Protein AF-A0A970NQM4-F1 (afdb_monomer_lite)

Structure (mmCIF, N/CA/C/O backbone):
data_AF-A0A970NQM4-F1
#
_entry.id   AF-A0A970NQM4-F1
#
loop_
_atom_site.group_PDB
_atom_site.id
_atom_site.type_symbol
_atom_site.label_atom_id
_atom_site.label_alt_id
_atom_site.label_comp_id
_atom_site.label_asym_id
_atom_site.label_entity_id
_atom_site.label_seq_id
_atom_site.pdbx_PDB_ins_code
_atom_site.Cartn_x
_atom_site.Cartn_y
_atom_site.Cartn_z
_atom_site.occupancy
_atom_site.B_iso_or_equiv
_atom_site.auth_seq_id
_atom_site.auth_comp_id
_atom_site.auth_asym_id
_atom_site.auth_atom_id
_atom_site.pdbx_PDB_model_num
ATOM 1 N N . MET A 1 1 ? -9.303 14.853 -5.091 1.00 63.69 1 MET A N 1
ATOM 2 C CA . MET A 1 1 ? -8.692 13.542 -4.791 1.00 63.69 1 MET A CA 1
ATOM 3 C C . MET A 1 1 ? -7.961 13.100 -6.047 1.00 63.69 1 MET A C 1
ATOM 5 O O . MET A 1 1 ? -8.567 13.156 -7.109 1.00 63.69 1 MET A O 1
ATOM 9 N N . ILE A 1 2 ? -6.668 12.792 -5.958 1.00 78.94 2 ILE A N 1
ATOM 10 C CA . ILE A 1 2 ? -5.880 12.299 -7.096 1.00 78.94 2 ILE A CA 1
ATOM 11 C C . ILE A 1 2 ? -5.756 10.789 -6.901 1.00 78.94 2 ILE A C 1
ATOM 13 O O . ILE A 1 2 ? -5.266 10.353 -5.863 1.00 78.94 2 ILE A O 1
ATOM 17 N N . PHE A 1 3 ? -6.272 10.009 -7.849 1.00 90.31 3 PHE A N 1
ATOM 18 C CA . PHE A 1 3 ? -6.150 8.551 -7.832 1.00 90.31 3 PHE A CA 1
ATOM 19 C C . PHE A 1 3 ? -4.803 8.104 -8.406 1.00 90.31 3 PHE A C 1
ATOM 21 O O . PHE A 1 3 ? -4.050 8.918 -8.943 1.00 90.31 3 PHE A O 1
ATOM 28 N N . TRP A 1 4 ? -4.515 6.807 -8.293 1.00 91.81 4 TRP A N 1
ATOM 29 C CA . TRP A 1 4 ? -3.292 6.208 -8.816 1.00 91.81 4 TRP A CA 1
ATOM 30 C C . TRP A 1 4 ? -3.075 6.566 -10.289 1.00 91.81 4 TRP A C 1
ATOM 32 O O . TRP A 1 4 ? -3.960 6.380 -11.125 1.00 91.81 4 TRP A O 1
ATOM 42 N N . ASN A 1 5 ? -1.896 7.096 -10.597 1.00 93.19 5 ASN A N 1
ATOM 43 C CA . ASN A 1 5 ? -1.525 7.558 -11.927 1.00 93.19 5 ASN A CA 1
ATOM 44 C C . ASN A 1 5 ? -0.006 7.453 -12.138 1.00 93.19 5 ASN A C 1
ATOM 46 O O . ASN A 1 5 ? 0.746 7.096 -11.229 1.00 93.19 5 ASN A O 1
ATOM 50 N N . ASN A 1 6 ? 0.451 7.812 -13.338 1.00 94.75 6 ASN A N 1
ATOM 51 C CA . ASN A 1 6 ? 1.865 7.737 -13.699 1.00 94.75 6 ASN A CA 1
ATOM 52 C C . ASN A 1 6 ? 2.757 8.606 -12.803 1.00 94.75 6 ASN A C 1
ATOM 54 O O . ASN A 1 6 ? 3.883 8.205 -12.526 1.00 94.75 6 ASN A O 1
ATOM 58 N N . ASP A 1 7 ? 2.269 9.757 -12.336 1.00 94.88 7 ASP A N 1
ATOM 59 C CA . ASP A 1 7 ? 3.025 10.629 -11.430 1.00 94.88 7 ASP A CA 1
ATOM 60 C C . ASP A 1 7 ? 3.254 9.949 -10.074 1.00 94.88 7 ASP A C 1
ATOM 62 O O . ASP A 1 7 ? 4.343 10.032 -9.510 1.00 94.88 7 ASP A O 1
ATOM 66 N N . THR A 1 8 ? 2.257 9.203 -9.589 1.00 94.88 8 THR A N 1
ATOM 67 C CA . THR A 1 8 ? 2.343 8.405 -8.358 1.00 94.88 8 THR A CA 1
ATOM 68 C C . THR A 1 8 ? 3.350 7.258 -8.510 1.00 94.88 8 THR A C 1
ATOM 70 O O . THR A 1 8 ? 4.166 7.026 -7.619 1.00 94.88 8 THR A O 1
ATOM 73 N N . GLU A 1 9 ? 3.365 6.572 -9.659 1.00 95.31 9 GLU A N 1
ATOM 74 C CA . GLU A 1 9 ? 4.370 5.536 -9.957 1.00 95.31 9 GLU A CA 1
ATOM 75 C C . GLU A 1 9 ? 5.786 6.126 -10.067 1.00 95.31 9 GLU A C 1
ATOM 77 O O . GLU A 1 9 ? 6.744 5.562 -9.535 1.00 95.31 9 GLU A O 1
ATOM 82 N N . ILE A 1 10 ? 5.936 7.294 -10.700 1.00 94.56 10 ILE A N 1
ATOM 83 C CA . ILE A 1 10 ? 7.217 8.016 -10.771 1.00 94.56 10 ILE A CA 1
ATOM 84 C C . ILE A 1 10 ? 7.681 8.432 -9.373 1.00 94.56 10 ILE A C 1
ATOM 86 O O . ILE A 1 10 ? 8.871 8.312 -9.062 1.00 94.56 10 ILE A O 1
ATOM 90 N N . GLN A 1 11 ? 6.764 8.889 -8.518 1.00 94.69 11 GLN A N 1
ATOM 91 C CA . GLN A 1 11 ? 7.058 9.202 -7.123 1.00 94.69 11 GLN A CA 1
ATOM 92 C C . GLN A 1 11 ? 7.562 7.961 -6.381 1.00 94.69 11 GLN A C 1
ATOM 94 O O . GLN A 1 11 ? 8.616 8.042 -5.750 1.00 94.69 11 GLN A O 1
ATOM 99 N N . PHE A 1 12 ? 6.890 6.813 -6.524 1.00 94.75 12 PHE A N 1
ATOM 100 C CA . PHE A 1 12 ? 7.348 5.537 -5.967 1.00 94.75 12 PHE A CA 1
ATOM 101 C C . PHE A 1 12 ? 8.799 5.231 -6.366 1.00 94.75 12 PHE A C 1
ATOM 103 O O . PHE A 1 12 ? 9.644 5.021 -5.494 1.00 94.75 12 PHE A O 1
ATOM 110 N N . PHE A 1 13 ? 9.121 5.260 -7.664 1.00 93.81 13 PHE A N 1
ATOM 111 C CA . PHE A 1 13 ? 10.485 4.986 -8.128 1.00 93.81 13 PHE A CA 1
ATOM 112 C C . PHE A 1 13 ? 11.497 6.005 -7.596 1.00 93.81 13 PHE A C 1
ATOM 114 O O . PHE A 1 13 ? 12.594 5.632 -7.182 1.00 93.81 13 PHE A O 1
ATOM 121 N N . THR A 1 14 ? 11.135 7.287 -7.587 1.00 92.69 14 THR A N 1
ATOM 122 C CA . THR A 1 14 ? 12.019 8.372 -7.146 1.00 92.69 14 THR A CA 1
ATOM 123 C C . THR A 1 14 ? 12.329 8.273 -5.656 1.00 92.69 14 THR A C 1
ATOM 125 O O . THR A 1 14 ? 13.478 8.441 -5.252 1.00 92.69 14 THR A O 1
ATOM 128 N N . GLU A 1 15 ? 11.324 8.003 -4.826 1.00 92.56 15 GLU A N 1
ATOM 129 C CA . GLU A 1 15 ? 11.505 7.826 -3.387 1.00 92.56 15 GLU A CA 1
ATOM 130 C C . GLU A 1 15 ? 12.279 6.548 -3.073 1.00 92.56 15 GLU A C 1
ATOM 132 O O . GLU A 1 15 ? 13.188 6.582 -2.245 1.00 92.56 15 GLU A O 1
ATOM 137 N N . ALA A 1 16 ? 11.981 5.442 -3.758 1.00 90.88 16 ALA A N 1
ATOM 138 C CA . ALA A 1 16 ? 12.688 4.184 -3.550 1.00 90.88 16 ALA A CA 1
ATOM 139 C C . ALA A 1 16 ? 14.183 4.301 -3.903 1.00 90.88 16 ALA A C 1
ATOM 141 O O . ALA A 1 16 ? 15.030 3.886 -3.114 1.00 90.88 16 ALA A O 1
ATOM 142 N N . LEU A 1 17 ? 14.518 4.943 -5.030 1.00 90.12 17 LEU A N 1
ATOM 143 C CA . LEU A 1 17 ? 15.909 5.191 -5.434 1.00 90.12 17 LEU A CA 1
ATOM 144 C C . LEU A 1 17 ? 16.658 6.131 -4.475 1.00 90.12 17 LEU A C 1
ATOM 146 O O . LEU A 1 17 ? 17.862 5.976 -4.283 1.00 90.12 17 LEU A O 1
ATOM 150 N N . LYS A 1 18 ? 15.973 7.111 -3.867 1.00 87.12 18 LYS A N 1
ATOM 151 C CA . LYS A 1 18 ? 16.574 8.011 -2.863 1.00 87.12 18 LYS A CA 1
ATOM 152 C C . LYS A 1 18 ? 16.827 7.309 -1.530 1.00 87.12 18 LYS A C 1
ATOM 154 O O . LYS A 1 18 ? 17.834 7.570 -0.881 1.00 87.12 18 LYS A O 1
ATOM 159 N N . ASN A 1 19 ? 15.910 6.435 -1.126 1.00 74.50 19 ASN A N 1
ATOM 160 C CA . ASN A 1 19 ? 15.869 5.823 0.196 1.00 74.50 19 ASN A CA 1
ATOM 161 C C . ASN A 1 19 ? 16.512 4.424 0.217 1.00 74.50 19 ASN A C 1
ATOM 163 O O . ASN A 1 19 ? 15.961 3.514 0.824 1.00 74.50 19 ASN A O 1
ATOM 167 N N . PHE A 1 20 ? 17.702 4.266 -0.374 1.00 63.62 20 PHE A N 1
ATOM 168 C CA . PHE A 1 20 ? 18.604 3.107 -0.190 1.00 63.62 20 PHE A CA 1
ATOM 169 C C . PHE A 1 20 ? 18.377 1.854 -1.055 1.00 63.62 20 PHE A C 1
ATOM 171 O O . PHE A 1 20 ? 19.053 0.851 -0.831 1.00 63.62 20 PHE A O 1
ATOM 178 N N . VAL A 1 21 ? 17.489 1.878 -2.049 1.00 72.19 21 VAL A N 1
ATOM 179 C CA . VAL A 1 21 ? 17.257 0.708 -2.912 1.00 72.19 21 VAL A CA 1
ATOM 180 C C . VAL A 1 21 ? 18.148 0.788 -4.153 1.00 72.19 21 VAL A C 1
ATOM 182 O O . VAL A 1 21 ? 18.143 1.801 -4.855 1.00 72.19 21 VAL A O 1
ATOM 185 N N . SER A 1 22 ? 18.913 -0.271 -4.443 1.00 85.06 22 SER A N 1
ATOM 186 C CA . SER A 1 22 ? 19.718 -0.297 -5.668 1.00 85.06 22 SER A CA 1
ATOM 187 C C . SER A 1 22 ? 18.797 -0.365 -6.898 1.00 85.06 22 SER A C 1
ATOM 189 O O . SER A 1 22 ? 17.722 -0.973 -6.830 1.00 85.06 22 SER A O 1
ATOM 191 N N . PRO A 1 23 ? 19.165 0.244 -8.037 1.00 87.06 23 PRO A N 1
ATOM 192 C CA . PRO A 1 23 ? 18.345 0.203 -9.247 1.00 87.06 23 PRO A CA 1
ATOM 193 C C . PRO A 1 23 ? 17.915 -1.210 -9.658 1.00 87.06 23 PRO A C 1
ATOM 195 O O . PRO A 1 23 ? 16.789 -1.406 -10.101 1.00 87.06 23 PRO A O 1
ATOM 198 N N . GLU A 1 24 ? 18.765 -2.210 -9.442 1.00 87.62 24 GLU A N 1
ATOM 199 C CA . GLU A 1 24 ? 18.521 -3.625 -9.744 1.00 87.62 24 GLU A CA 1
ATOM 200 C C . GLU A 1 24 ? 17.381 -4.232 -8.914 1.00 87.62 24 GLU A C 1
ATOM 202 O O . GLU A 1 24 ? 16.779 -5.224 -9.314 1.00 87.62 24 GLU A O 1
ATOM 207 N N . GLN A 1 25 ? 17.048 -3.645 -7.762 1.00 89.19 25 GLN A N 1
ATOM 208 C CA . GLN A 1 25 ? 15.909 -4.085 -6.956 1.00 89.19 25 GLN A CA 1
ATOM 209 C C . GLN A 1 25 ? 14.573 -3.504 -7.453 1.00 89.19 25 GLN A C 1
ATOM 211 O O . GLN A 1 25 ? 13.512 -3.997 -7.054 1.00 89.19 25 GLN A O 1
ATOM 216 N N . LEU A 1 26 ? 14.610 -2.477 -8.311 1.00 91.50 26 LEU A N 1
ATOM 217 C CA . LEU A 1 26 ? 13.441 -1.780 -8.867 1.00 91.50 26 LEU A CA 1
ATOM 218 C C . LEU A 1 26 ? 13.254 -2.011 -10.371 1.00 91.50 26 LEU A C 1
ATOM 220 O O . LEU A 1 26 ? 12.134 -1.880 -10.874 1.00 91.50 26 LEU A O 1
ATOM 224 N N . PHE A 1 27 ? 14.326 -2.359 -11.078 1.00 91.81 27 PHE A N 1
ATOM 225 C CA . PHE A 1 27 ? 14.381 -2.461 -12.529 1.00 91.81 27 PHE A CA 1
ATOM 226 C C . PHE A 1 27 ? 15.172 -3.700 -12.962 1.00 91.81 27 PHE A C 1
ATOM 228 O O . PHE A 1 27 ? 16.154 -4.081 -12.333 1.00 91.81 27 PHE A O 1
ATOM 235 N N . TYR A 1 28 ? 14.782 -4.285 -14.091 1.00 90.88 28 TYR A N 1
ATOM 236 C CA . TYR A 1 28 ? 15.600 -5.256 -14.812 1.00 90.88 28 TYR A CA 1
ATOM 237 C C . TYR A 1 28 ? 16.853 -4.564 -15.342 1.00 90.88 28 TYR A C 1
ATOM 239 O O . TYR A 1 28 ? 16.736 -3.536 -16.013 1.00 90.88 28 TYR A O 1
ATOM 247 N N . ASN A 1 29 ? 18.028 -5.131 -15.073 1.00 89.75 29 ASN A N 1
ATOM 248 C CA . ASN A 1 29 ? 19.307 -4.594 -15.525 1.00 89.75 29 ASN A CA 1
ATOM 249 C C . ASN A 1 29 ? 19.732 -5.275 -16.830 1.00 89.75 29 ASN A C 1
ATOM 251 O O . ASN A 1 29 ? 20.496 -6.236 -16.824 1.00 89.75 29 ASN A O 1
ATOM 255 N N . LEU A 1 30 ? 19.194 -4.817 -17.955 1.00 88.88 30 LEU A N 1
ATOM 256 C CA . LEU A 1 30 ? 19.512 -5.379 -19.267 1.00 88.88 30 LEU A CA 1
ATOM 257 C C . LEU A 1 30 ? 20.721 -4.658 -19.869 1.00 88.88 30 LEU A C 1
ATOM 259 O O . LEU A 1 30 ? 20.996 -3.502 -19.544 1.00 88.88 30 LEU A O 1
ATOM 263 N N . LYS A 1 31 ? 21.388 -5.262 -20.859 1.00 84.81 31 LYS A N 1
ATOM 264 C CA . LYS A 1 31 ? 22.493 -4.592 -21.585 1.00 84.81 31 LYS A CA 1
ATOM 265 C C . LYS A 1 31 ? 22.110 -3.230 -22.178 1.00 84.81 31 LYS A C 1
ATOM 267 O O . LYS A 1 31 ? 22.962 -2.365 -22.363 1.00 84.81 31 LYS A O 1
ATOM 272 N N . SER A 1 32 ? 20.829 -3.040 -22.496 1.00 84.31 32 SER A N 1
ATOM 273 C CA . SER A 1 32 ? 20.275 -1.803 -23.064 1.00 84.31 32 SER A CA 1
ATOM 274 C C . SER A 1 32 ? 19.851 -0.758 -22.016 1.00 84.31 32 SER A C 1
ATOM 276 O O . SER A 1 32 ? 19.401 0.338 -22.380 1.00 84.31 32 SER A O 1
ATOM 278 N N . GLY A 1 33 ? 20.007 -1.073 -20.726 1.00 87.44 33 GLY A N 1
ATOM 279 C CA . GLY A 1 33 ? 19.715 -0.206 -19.589 1.00 87.44 33 GLY A CA 1
ATOM 280 C C . GLY A 1 33 ? 18.751 -0.829 -18.576 1.00 87.44 33 GLY A C 1
ATOM 281 O O . GLY A 1 33 ? 18.449 -2.020 -18.615 1.00 87.44 33 GLY A O 1
ATOM 282 N N . TYR A 1 34 ? 18.245 0.019 -17.682 1.00 90.69 34 TYR A N 1
ATOM 283 C CA . TYR A 1 34 ? 17.346 -0.365 -16.598 1.00 90.69 34 TYR A CA 1
ATOM 284 C C . TYR A 1 34 ? 15.881 -0.136 -16.977 1.00 90.69 34 TYR A C 1
ATOM 286 O O . TYR A 1 34 ? 15.496 0.992 -17.308 1.00 90.69 34 TYR A O 1
ATOM 294 N N . PHE A 1 35 ? 15.061 -1.185 -16.895 1.00 91.50 35 PHE A N 1
ATOM 295 C CA . PHE A 1 35 ? 13.652 -1.153 -17.303 1.00 91.50 35 PHE A CA 1
ATOM 296 C C . PHE A 1 35 ? 12.717 -1.705 -16.230 1.00 91.50 35 PHE A C 1
ATOM 298 O O . PHE A 1 35 ? 13.034 -2.685 -15.561 1.00 91.50 35 PHE A O 1
ATOM 305 N N . ALA A 1 36 ? 11.526 -1.122 -16.087 1.00 91.00 36 ALA A N 1
ATOM 306 C CA . ALA A 1 36 ? 10.500 -1.661 -15.198 1.00 91.00 36 ALA A CA 1
ATOM 307 C C . ALA A 1 36 ? 9.952 -2.989 -15.746 1.00 91.00 36 ALA A C 1
ATOM 309 O O . ALA A 1 36 ? 9.676 -3.908 -14.981 1.00 91.00 36 ALA A O 1
ATOM 310 N N . TYR A 1 37 ? 9.847 -3.137 -17.065 1.00 90.00 37 TYR A N 1
ATOM 311 C CA . TYR A 1 37 ? 9.503 -4.405 -17.703 1.00 90.00 37 TYR A CA 1
ATOM 312 C C . TYR A 1 37 ? 10.511 -4.754 -18.783 1.00 90.00 37 TYR A C 1
ATOM 314 O O . TYR A 1 37 ? 10.981 -3.877 -19.509 1.00 90.00 37 TYR A O 1
ATOM 322 N N . VAL A 1 38 ? 10.802 -6.048 -18.922 1.00 88.19 38 VAL A N 1
ATOM 323 C CA . VAL A 1 38 ? 11.587 -6.553 -20.051 1.00 88.19 38 VAL A CA 1
ATOM 324 C C . VAL A 1 38 ? 10.860 -6.160 -21.343 1.00 88.19 38 VAL A C 1
ATOM 326 O O . VAL A 1 38 ? 9.683 -6.503 -21.502 1.00 88.19 38 VAL A O 1
ATOM 329 N N . PRO A 1 39 ? 11.503 -5.404 -22.252 1.00 86.00 39 PRO A N 1
ATOM 330 C CA . PRO A 1 39 ? 10.879 -5.009 -23.504 1.00 86.00 39 PRO A CA 1
ATOM 331 C C . PRO A 1 39 ? 10.408 -6.230 -24.297 1.00 86.00 39 PRO A C 1
ATOM 333 O O . PRO A 1 39 ? 11.064 -7.272 -24.315 1.00 86.00 39 PRO A O 1
ATOM 336 N N . LYS A 1 40 ? 9.266 -6.107 -24.978 1.00 84.62 40 LYS A N 1
ATOM 337 C CA . LYS A 1 40 ? 8.715 -7.205 -25.777 1.00 84.62 40 LYS A CA 1
ATOM 338 C C . LYS A 1 40 ? 9.725 -7.638 -26.847 1.00 84.62 40 LYS A C 1
ATOM 340 O O . LYS A 1 40 ? 10.171 -6.812 -27.636 1.00 84.62 40 LYS A O 1
ATOM 345 N N . GLY A 1 41 ? 10.031 -8.934 -26.891 1.00 83.38 41 GLY A N 1
ATOM 346 C CA . GLY A 1 41 ? 11.004 -9.507 -27.829 1.00 83.38 41 GLY A CA 1
ATOM 347 C C . GLY A 1 41 ? 12.453 -9.505 -27.331 1.00 83.38 41 GLY A C 1
ATOM 348 O O . GLY A 1 41 ? 13.314 -10.028 -28.031 1.00 83.38 41 GLY A O 1
ATOM 349 N N . SER A 1 42 ? 12.719 -8.968 -26.138 1.00 83.25 42 SER A N 1
ATOM 350 C CA . SER A 1 42 ? 14.017 -9.074 -25.467 1.00 83.25 42 SER A CA 1
ATOM 351 C C . SER A 1 42 ? 14.049 -10.258 -24.500 1.00 83.25 42 SER A C 1
ATOM 353 O O . SER A 1 42 ? 13.023 -10.640 -23.937 1.00 83.25 42 SER A O 1
ATOM 355 N N . ASP A 1 43 ? 15.241 -10.811 -24.284 1.00 82.19 43 ASP A N 1
ATOM 356 C CA . ASP A 1 43 ? 15.494 -11.775 -23.212 1.00 82.19 43 ASP A CA 1
ATOM 357 C C . ASP A 1 43 ? 15.579 -11.035 -21.863 1.00 82.19 43 ASP A C 1
ATOM 359 O O . ASP A 1 43 ? 16.124 -9.932 -21.781 1.00 82.19 43 ASP A O 1
ATOM 363 N N . ALA A 1 44 ? 15.039 -11.645 -20.808 1.00 80.69 44 ALA A N 1
ATOM 364 C CA . ALA A 1 44 ? 15.208 -11.185 -19.431 1.00 80.69 44 ALA A CA 1
ATOM 365 C C . ALA A 1 44 ? 16.637 -11.431 -18.905 1.00 80.69 44 ALA A C 1
ATOM 367 O O . ALA A 1 44 ? 16.943 -11.067 -17.773 1.00 80.69 44 ALA A O 1
ATOM 368 N N . GLU A 1 45 ? 17.495 -12.080 -19.700 1.00 85.00 45 GLU A N 1
ATOM 369 C CA . GLU A 1 45 ? 18.886 -12.416 -19.377 1.00 85.00 45 GLU A CA 1
ATOM 370 C C . GLU A 1 45 ? 18.986 -13.236 -18.075 1.00 85.00 45 GLU A C 1
ATOM 372 O O . GLU A 1 45 ? 19.896 -13.062 -17.267 1.00 85.00 45 GLU A O 1
ATOM 377 N N . GLY A 1 46 ? 18.001 -14.117 -17.847 1.00 81.19 46 GLY A N 1
ATOM 378 C CA . GLY A 1 46 ? 17.895 -14.945 -16.640 1.00 81.19 46 GLY A CA 1
ATOM 379 C C . GLY A 1 46 ? 17.497 -14.192 -15.364 1.00 81.19 46 GLY A C 1
ATOM 380 O O . GLY A 1 46 ? 17.519 -14.783 -14.285 1.00 81.19 46 GLY A O 1
ATOM 381 N N . GLN A 1 47 ? 17.134 -12.909 -15.451 1.00 83.00 47 GLN A N 1
ATOM 382 C CA . GLN A 1 47 ? 16.801 -12.096 -14.282 1.00 83.00 47 GLN A CA 1
ATOM 383 C C . GLN A 1 47 ? 15.345 -12.255 -13.846 1.00 83.00 47 GLN A C 1
ATOM 385 O O . GLN A 1 47 ? 14.418 -12.316 -14.655 1.00 83.00 47 GLN A O 1
ATOM 390 N N . THR A 1 48 ? 15.141 -12.221 -12.531 1.00 83.06 48 THR A N 1
ATOM 391 C CA . THR A 1 48 ? 13.823 -12.148 -11.895 1.00 83.06 48 THR A CA 1
ATOM 392 C C . THR A 1 48 ? 13.768 -10.942 -10.967 1.00 83.06 48 THR A C 1
ATOM 394 O O . THR A 1 48 ? 14.619 -10.809 -10.089 1.00 83.06 48 THR A O 1
ATOM 397 N N . LEU A 1 49 ? 12.747 -10.098 -11.106 1.00 85.75 49 LEU A N 1
ATOM 398 C CA . LEU A 1 49 ? 12.586 -8.886 -10.300 1.00 85.75 49 LEU A CA 1
ATOM 399 C C . LEU A 1 49 ? 11.488 -9.066 -9.238 1.00 85.75 49 LEU A C 1
ATOM 401 O O . LEU A 1 49 ? 10.374 -8.569 -9.383 1.00 85.75 49 LEU A O 1
ATOM 405 N N . GLN A 1 50 ? 11.796 -9.816 -8.176 1.00 82.00 50 GLN A N 1
ATOM 406 C CA . GLN A 1 50 ? 10.845 -10.116 -7.089 1.00 82.00 50 GLN A CA 1
ATOM 407 C C . GLN A 1 50 ? 10.759 -8.989 -6.046 1.00 82.00 50 GLN A C 1
ATOM 409 O O . GLN A 1 50 ? 9.677 -8.676 -5.552 1.00 82.00 50 GLN A O 1
ATOM 414 N N . SER A 1 51 ? 11.886 -8.338 -5.736 1.00 85.94 51 SER A N 1
ATOM 415 C CA . SER A 1 51 ? 12.000 -7.315 -4.682 1.00 85.94 51 SER A CA 1
ATOM 416 C C . SER A 1 51 ? 11.049 -6.134 -4.867 1.00 85.94 51 SER A C 1
ATOM 418 O O . SER A 1 51 ? 10.501 -5.618 -3.894 1.00 85.94 51 SER A O 1
ATOM 420 N N . ARG A 1 52 ? 10.813 -5.724 -6.117 1.00 91.12 52 ARG A N 1
ATOM 421 C CA . ARG A 1 52 ? 9.953 -4.583 -6.435 1.00 91.12 52 ARG A CA 1
ATOM 422 C C . ARG A 1 52 ? 8.521 -4.767 -5.939 1.00 91.12 52 ARG A C 1
ATOM 424 O O . ARG A 1 52 ? 7.917 -3.790 -5.512 1.00 91.12 52 ARG A O 1
ATOM 431 N N . ASN A 1 53 ? 7.979 -5.984 -5.993 1.00 90.00 53 ASN A N 1
ATOM 432 C CA . ASN A 1 53 ? 6.581 -6.234 -5.634 1.00 90.00 53 ASN A CA 1
ATOM 433 C C . ASN A 1 53 ? 6.320 -5.908 -4.158 1.00 90.00 53 ASN A C 1
ATOM 435 O O . ASN A 1 53 ? 5.336 -5.246 -3.840 1.00 90.00 53 ASN A O 1
ATOM 439 N N . SER A 1 54 ? 7.245 -6.277 -3.271 1.00 89.69 54 SER A N 1
ATOM 440 C CA . SER A 1 54 ? 7.160 -5.905 -1.856 1.00 89.69 54 SER A CA 1
ATOM 441 C C . SER A 1 54 ? 7.306 -4.394 -1.651 1.00 89.69 54 SER A C 1
ATOM 443 O O . SER A 1 54 ? 6.592 -3.815 -0.838 1.00 89.69 54 SER A O 1
ATOM 445 N N . LEU A 1 55 ? 8.195 -3.738 -2.408 1.00 92.69 55 LEU A N 1
ATOM 446 C CA . LEU A 1 55 ? 8.425 -2.292 -2.301 1.00 92.69 55 LEU A CA 1
ATOM 447 C C . LEU A 1 55 ? 7.204 -1.472 -2.739 1.00 92.69 55 LEU A C 1
ATOM 449 O O . LEU A 1 55 ? 6.807 -0.543 -2.036 1.00 92.69 55 LEU A O 1
ATOM 453 N N . ILE A 1 56 ? 6.589 -1.813 -3.876 1.00 94.25 56 ILE A N 1
ATOM 454 C CA . ILE A 1 56 ? 5.386 -1.111 -4.339 1.00 94.25 56 ILE A CA 1
ATOM 455 C C . ILE A 1 56 ? 4.170 -1.421 -3.465 1.00 94.25 56 ILE A C 1
ATOM 457 O O . ILE A 1 56 ? 3.342 -0.535 -3.268 1.00 94.25 56 ILE A O 1
ATOM 461 N N . GLY A 1 57 ? 4.084 -2.629 -2.895 1.00 94.19 57 GLY A N 1
ATOM 462 C CA . GLY A 1 57 ? 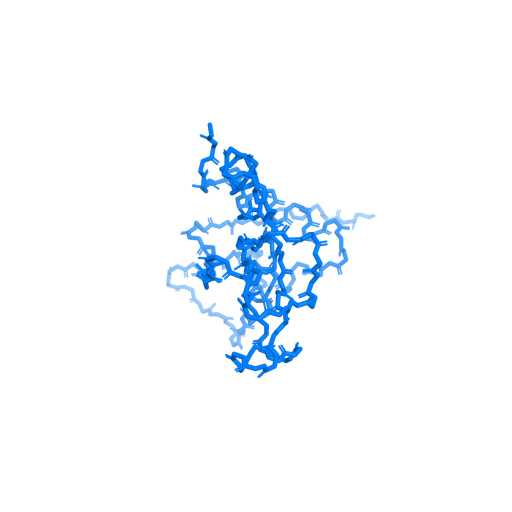3.064 -2.974 -1.903 1.00 94.19 57 GLY A CA 1
ATOM 463 C C . GLY A 1 57 ? 3.105 -2.013 -0.716 1.00 94.19 57 GLY A C 1
ATOM 464 O O . GLY A 1 57 ? 2.164 -1.251 -0.510 1.00 94.19 57 GLY A O 1
ATOM 465 N N . GLN A 1 58 ? 4.260 -1.919 -0.048 1.00 92.81 58 GLN A N 1
ATOM 466 C CA . GLN A 1 58 ? 4.459 -1.013 1.092 1.00 92.81 58 GLN A CA 1
ATOM 467 C C . GLN A 1 58 ? 4.189 0.459 0.751 1.00 92.81 58 GLN A C 1
ATOM 469 O O . GLN A 1 58 ? 3.639 1.207 1.564 1.00 92.81 58 GLN A O 1
ATOM 474 N N . PHE A 1 59 ? 4.594 0.904 -0.442 1.00 95.12 59 PHE A N 1
ATOM 475 C CA . PHE A 1 59 ? 4.303 2.258 -0.905 1.00 95.12 59 PHE A CA 1
ATOM 476 C C . PHE A 1 59 ? 2.792 2.477 -1.070 1.00 95.12 59 PHE A C 1
ATOM 478 O O . PHE A 1 59 ? 2.252 3.480 -0.600 1.00 95.12 59 PHE A O 1
ATOM 485 N N . THR A 1 60 ? 2.098 1.519 -1.687 1.00 96.19 60 THR A N 1
ATOM 486 C CA . THR A 1 60 ? 0.662 1.621 -1.974 1.00 96.19 60 THR A CA 1
ATOM 487 C C . THR A 1 60 ? -0.184 1.537 -0.704 1.00 96.19 60 THR A C 1
ATOM 489 O O . THR A 1 60 ? -1.197 2.226 -0.610 1.00 96.19 60 THR A O 1
ATOM 492 N N . GLU A 1 61 ? 0.234 0.774 0.306 1.00 96.62 61 GLU A N 1
ATOM 493 C CA . GLU A 1 61 ? -0.412 0.746 1.626 1.00 96.62 61 GLU A CA 1
ATOM 494 C C . GLU A 1 61 ? -0.410 2.129 2.293 1.00 96.62 61 GLU A C 1
ATOM 496 O O . GLU A 1 61 ? -1.448 2.609 2.761 1.00 96.62 61 GLU A O 1
ATOM 501 N N . LYS A 1 62 ? 0.745 2.810 2.284 1.00 95.50 62 LYS A N 1
ATOM 502 C CA . LYS A 1 62 ? 0.884 4.173 2.821 1.00 95.50 62 LYS A CA 1
ATOM 503 C C . LYS A 1 62 ? 0.085 5.183 2.006 1.00 95.50 62 LYS A C 1
ATOM 505 O O . LYS A 1 62 ? -0.605 6.026 2.573 1.00 95.50 62 LYS A O 1
ATOM 510 N N . TRP A 1 63 ? 0.155 5.088 0.680 1.00 96.31 63 TRP A N 1
ATOM 511 C CA . TRP A 1 63 ? -0.623 5.940 -0.217 1.00 96.31 63 TRP A CA 1
ATOM 512 C C . TRP A 1 63 ? -2.132 5.778 0.020 1.00 96.31 63 TRP A C 1
ATOM 514 O O . TRP A 1 63 ? -2.858 6.767 0.123 1.00 96.31 63 TRP A O 1
ATOM 524 N N . SER A 1 64 ? -2.596 4.539 0.202 1.00 96.81 64 SER A N 1
ATOM 525 C CA . SER A 1 64 ? -4.004 4.231 0.466 1.00 96.81 64 SER A CA 1
ATOM 526 C C . SER A 1 64 ? -4.461 4.788 1.807 1.00 96.81 64 SER A C 1
ATOM 528 O O . SER A 1 64 ? -5.564 5.320 1.895 1.00 96.81 64 SER A O 1
ATOM 530 N N .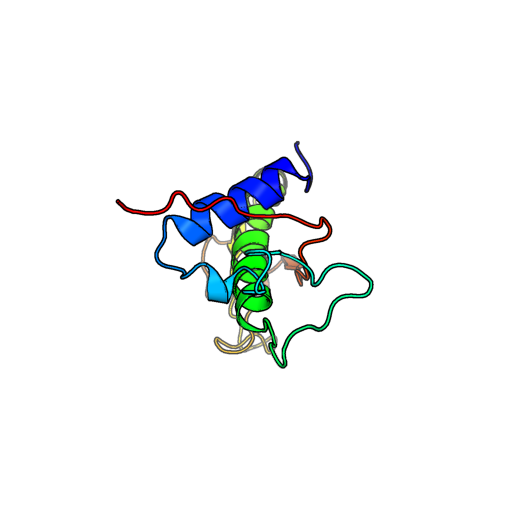 LYS A 1 65 ? -3.617 4.752 2.847 1.00 97.38 65 LYS A N 1
ATOM 531 C CA . LYS A 1 65 ? -3.934 5.435 4.106 1.00 97.38 65 LYS A CA 1
ATOM 532 C C . LYS A 1 65 ? -4.221 6.918 3.868 1.00 97.38 65 LYS A C 1
ATOM 534 O O . LYS A 1 65 ? -5.276 7.382 4.284 1.00 97.38 65 LYS A O 1
ATOM 539 N N . THR A 1 66 ? -3.347 7.629 3.154 1.00 96.19 66 THR A N 1
ATOM 540 C CA . THR A 1 66 ? -3.549 9.052 2.818 1.00 96.19 66 THR A CA 1
ATOM 541 C C . THR A 1 66 ? -4.838 9.279 2.020 1.00 96.19 66 THR A C 1
ATOM 543 O O . THR A 1 66 ? -5.530 10.274 2.232 1.00 96.19 66 THR A O 1
ATOM 546 N N . LEU A 1 67 ? -5.193 8.350 1.124 1.00 96.19 67 LEU A N 1
ATOM 547 C CA . LEU A 1 67 ? -6.440 8.396 0.357 1.00 96.19 67 LEU A CA 1
ATOM 548 C C . LEU A 1 67 ? -7.683 8.265 1.253 1.00 96.19 67 LEU A C 1
ATOM 550 O O . LEU A 1 67 ? -8.650 9.006 1.073 1.00 96.19 67 LEU A O 1
ATOM 554 N N . PHE A 1 68 ? -7.665 7.322 2.198 1.00 97.00 68 PHE A N 1
ATOM 555 C CA . PHE A 1 68 ? -8.809 7.006 3.057 1.00 97.00 68 PHE A CA 1
ATOM 556 C C . PHE A 1 68 ? -8.891 7.864 4.323 1.00 97.00 68 PHE A C 1
ATOM 558 O O . PHE A 1 68 ? -9.950 7.919 4.942 1.00 97.00 68 PHE A O 1
ATOM 565 N N . GLU A 1 69 ? -7.823 8.554 4.716 1.00 97.19 69 GLU A N 1
ATOM 566 C CA . GLU A 1 69 ? -7.776 9.358 5.941 1.00 97.19 69 GLU A CA 1
ATOM 567 C C . GLU A 1 69 ? -8.859 10.455 6.014 1.00 97.19 69 GLU A C 1
ATOM 569 O O . GLU A 1 69 ? -9.505 10.560 7.062 1.00 97.19 69 GLU A O 1
ATOM 574 N N . PRO A 1 70 ? -9.173 11.212 4.939 1.00 97.44 70 PRO A N 1
ATOM 575 C CA . PRO A 1 70 ? -10.300 12.147 4.951 1.00 97.44 70 PRO A CA 1
ATOM 576 C C . PRO A 1 70 ? -11.651 11.457 5.188 1.00 97.44 70 PRO A C 1
ATOM 578 O O . PRO A 1 70 ? -12.453 11.943 5.981 1.00 97.44 70 PRO A O 1
ATOM 581 N N . ILE A 1 71 ? -11.872 10.296 4.562 1.00 97.19 71 ILE A N 1
ATOM 582 C CA . ILE A 1 71 ? -13.110 9.512 4.701 1.00 97.19 71 ILE A CA 1
ATOM 583 C C . ILE A 1 71 ? -13.227 8.967 6.129 1.00 97.19 71 ILE A C 1
ATOM 585 O O . ILE A 1 71 ? -14.278 9.064 6.756 1.00 97.19 71 ILE A O 1
ATOM 589 N N . ALA A 1 72 ? -12.134 8.430 6.676 1.00 98.06 72 ALA A N 1
ATOM 590 C CA . ALA A 1 72 ? -12.081 7.953 8.052 1.00 98.06 72 ALA A CA 1
ATOM 591 C C . ALA A 1 72 ? -12.458 9.073 9.028 1.00 98.06 72 ALA A C 1
ATOM 593 O O . ALA A 1 72 ? -13.304 8.875 9.897 1.00 98.06 72 ALA A O 1
ATOM 594 N N . LYS A 1 73 ? -11.897 10.271 8.828 1.00 98.06 73 LYS A N 1
ATOM 595 C CA . LYS A 1 73 ? -12.176 11.443 9.657 1.00 98.06 73 LYS A CA 1
ATOM 596 C C . LYS A 1 73 ? -13.646 11.863 9.607 1.00 98.06 73 LYS A C 1
ATOM 598 O O . LYS A 1 73 ? -14.211 12.160 10.656 1.00 98.06 73 LYS A O 1
ATOM 603 N N . GLU A 1 74 ? -14.268 11.871 8.429 1.00 98.19 74 GLU A N 1
ATOM 604 C CA . GLU A 1 74 ? -15.703 12.168 8.274 1.00 98.19 74 GLU A CA 1
ATOM 605 C C . GLU A 1 74 ? -16.592 11.167 9.027 1.00 98.19 74 GLU A C 1
ATOM 607 O O . GLU A 1 74 ? -17.640 11.539 9.550 1.00 98.19 74 GLU A O 1
ATOM 612 N N . LEU A 1 75 ? -16.141 9.916 9.150 1.00 98.12 75 LEU A N 1
ATOM 613 C CA . LEU A 1 75 ? -16.821 8.857 9.897 1.00 98.12 75 LEU A CA 1
ATOM 614 C C . LEU A 1 75 ? -16.475 8.830 11.398 1.00 98.12 75 LEU A C 1
ATOM 616 O O . LEU A 1 75 ? -16.976 7.968 12.119 1.00 98.12 75 LEU A O 1
ATOM 620 N N . GLY A 1 76 ? -15.618 9.735 11.888 1.00 98.31 76 GLY A N 1
ATOM 621 C CA . GLY A 1 76 ? -15.126 9.707 13.272 1.00 98.31 76 GLY A CA 1
ATOM 622 C C . GLY A 1 76 ? -14.195 8.523 13.573 1.00 98.31 76 GLY A C 1
ATOM 623 O O . GLY A 1 76 ? -14.145 8.045 14.705 1.00 98.31 76 GLY A O 1
ATOM 624 N N . LEU A 1 77 ? -13.485 8.031 12.557 1.00 98.69 77 LEU A N 1
ATOM 625 C CA . LEU A 1 77 ? -12.571 6.889 12.596 1.00 98.69 77 LEU A CA 1
ATOM 626 C C . LEU A 1 77 ? -11.132 7.308 12.245 1.00 98.69 77 LEU A C 1
ATOM 628 O O . LEU A 1 77 ? -10.858 8.430 11.820 1.00 98.69 77 LEU A O 1
ATOM 632 N N . PHE A 1 78 ? -10.210 6.359 12.379 1.00 98.75 78 PHE A N 1
ATOM 633 C CA . PHE A 1 78 ? -8.801 6.468 12.014 1.00 98.75 78 PHE A CA 1
ATOM 634 C C . PHE A 1 78 ? -8.458 5.479 10.905 1.00 98.75 78 PHE A C 1
ATOM 636 O O . PHE A 1 78 ? -8.823 4.309 10.992 1.00 98.75 78 PHE A O 1
ATOM 643 N N . ALA A 1 79 ? -7.710 5.928 9.898 1.00 98.50 79 ALA A N 1
ATOM 644 C CA . ALA A 1 79 ? -7.088 5.055 8.908 1.00 98.50 79 ALA A CA 1
ATOM 645 C C . ALA A 1 79 ? -5.739 4.546 9.453 1.00 98.50 79 ALA A C 1
ATOM 647 O O . ALA A 1 79 ? -4.820 5.334 9.698 1.00 98.50 79 ALA A O 1
ATOM 648 N N . VAL A 1 80 ? -5.609 3.235 9.670 1.00 98.50 80 VAL A N 1
ATOM 649 C CA . VAL A 1 80 ? -4.447 2.622 10.336 1.00 98.50 80 VAL A CA 1
ATOM 650 C C . VAL A 1 80 ? -3.857 1.509 9.471 1.00 98.50 80 VAL A C 1
ATOM 652 O O . VAL A 1 80 ? -4.557 0.555 9.148 1.00 98.50 80 VAL A O 1
ATOM 655 N N . ASN A 1 81 ? -2.579 1.618 9.096 1.00 98.38 81 ASN A N 1
ATOM 656 C CA . ASN A 1 81 ? -1.868 0.556 8.373 1.00 98.38 81 ASN A CA 1
ATOM 657 C C . ASN A 1 81 ? -1.405 -0.573 9.305 1.00 98.38 81 ASN A C 1
ATOM 659 O O . ASN A 1 81 ? -1.180 -0.344 10.498 1.00 98.38 81 ASN A O 1
ATOM 663 N N . SER A 1 82 ? -1.180 -1.754 8.722 1.00 97.38 82 SER A N 1
ATOM 664 C CA . SER A 1 82 ? -0.563 -2.919 9.373 1.00 97.38 82 SER A CA 1
ATOM 665 C C . SER A 1 82 ? -1.291 -3.366 10.649 1.00 97.38 82 SER A C 1
ATOM 667 O O . SER A 1 82 ? -0.650 -3.690 11.651 1.00 97.38 82 SER A O 1
ATOM 669 N N . VAL A 1 83 ? -2.628 -3.360 10.638 1.00 98.31 83 VAL A N 1
ATOM 670 C CA . VAL A 1 83 ? -3.448 -3.626 11.831 1.00 98.31 83 VAL A CA 1
ATOM 671 C C . VAL A 1 83 ? -3.356 -5.084 12.265 1.00 98.31 83 VAL A C 1
ATOM 673 O O . VAL A 1 83 ? -3.573 -6.004 11.478 1.00 98.31 83 VAL A O 1
ATOM 676 N N . VAL A 1 84 ? -3.064 -5.272 13.551 1.00 98.56 84 VAL A N 1
ATOM 677 C CA . VAL A 1 84 ? -2.926 -6.569 14.216 1.00 98.56 84 VAL A CA 1
ATOM 678 C C . VAL A 1 84 ? -4.120 -6.784 15.138 1.00 98.56 84 VAL A C 1
ATOM 680 O O . VAL A 1 84 ? -4.443 -5.927 15.961 1.00 98.56 84 VAL A O 1
ATOM 683 N N . CYS A 1 85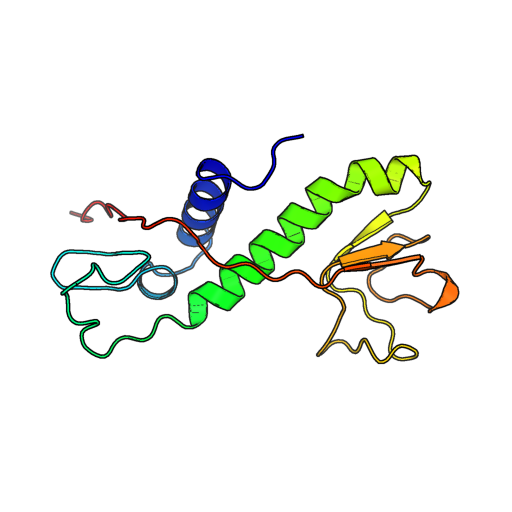 ? -4.753 -7.942 15.016 1.00 98.31 85 CYS A N 1
ATOM 684 C CA . CYS A 1 85 ? -5.844 -8.411 15.855 1.00 98.31 85 CYS A CA 1
ATOM 685 C C . CYS A 1 85 ? -5.853 -9.947 15.830 1.00 98.31 85 CYS A C 1
ATOM 687 O O . CYS A 1 85 ? -6.449 -10.557 14.939 1.00 98.31 85 CYS A O 1
ATOM 689 N N . ASP A 1 86 ? -5.172 -10.574 16.794 1.00 97.44 86 ASP A N 1
ATOM 690 C CA . ASP A 1 86 ? -5.000 -12.036 16.834 1.00 97.44 86 ASP A CA 1
ATOM 691 C C . ASP A 1 86 ? -6.348 -12.782 16.896 1.00 97.44 86 ASP A C 1
ATOM 693 O O . ASP A 1 86 ? -6.496 -13.842 16.293 1.00 97.44 86 ASP A O 1
ATOM 697 N N . GLU A 1 87 ? -7.362 -12.195 17.543 1.00 97.44 87 GLU A N 1
ATOM 698 C CA . GLU A 1 87 ? -8.730 -12.736 17.622 1.00 97.44 87 GLU A CA 1
ATOM 699 C C . GLU A 1 87 ? -9.418 -12.856 16.250 1.00 97.44 87 GLU A C 1
ATOM 701 O O . GLU A 1 87 ? -10.275 -13.718 16.063 1.00 97.44 87 GLU A O 1
ATOM 706 N N . LEU A 1 88 ? -9.029 -12.020 15.282 1.00 96.44 88 LEU A N 1
ATOM 707 C CA . LEU A 1 88 ? -9.502 -12.075 13.894 1.00 96.44 88 LEU A CA 1
ATOM 708 C C . LEU A 1 88 ? -8.525 -12.815 12.965 1.00 96.44 88 LEU A C 1
ATOM 710 O O . LEU A 1 88 ? -8.702 -12.796 11.749 1.00 96.44 88 LEU A O 1
ATOM 714 N N . GLY A 1 89 ? -7.478 -13.443 13.510 1.00 96.62 89 GLY A N 1
ATOM 715 C CA . GLY A 1 89 ? -6.423 -14.092 12.728 1.00 96.62 89 GLY A CA 1
ATOM 716 C C . GLY A 1 89 ? -5.443 -13.120 12.057 1.00 96.62 89 GLY A C 1
ATOM 717 O O . GLY A 1 89 ? -4.628 -13.540 11.236 1.00 96.62 89 GLY A O 1
ATOM 718 N N . LEU A 1 90 ? -5.485 -11.831 12.408 1.00 97.25 90 LEU A N 1
ATOM 719 C CA . LEU A 1 90 ? -4.580 -10.803 11.893 1.00 97.25 90 LEU A CA 1
ATOM 720 C C . LEU A 1 90 ? -3.342 -10.710 12.788 1.00 97.25 90 LEU A C 1
ATOM 722 O O . LEU A 1 90 ? -3.239 -9.824 13.634 1.00 97.25 90 LEU A O 1
ATOM 726 N N . SER A 1 91 ? -2.415 -11.650 12.635 1.00 97.06 91 SER A N 1
ATOM 727 C CA . SER A 1 91 ? -1.176 -11.670 13.423 1.00 97.06 91 SER A CA 1
ATOM 728 C C . SER A 1 91 ? -0.184 -10.595 12.962 1.00 97.06 91 SER A C 1
ATOM 730 O O . SER A 1 91 ? -0.381 -9.934 11.947 1.00 97.06 91 SER A O 1
ATOM 732 N N . ARG A 1 92 ? 0.954 -10.441 13.650 1.00 95.25 92 ARG A N 1
ATOM 733 C CA . ARG A 1 92 ? 2.038 -9.556 13.170 1.00 95.25 92 ARG A CA 1
ATOM 734 C C . ARG A 1 92 ? 2.638 -10.006 11.835 1.00 95.25 92 ARG A C 1
ATOM 736 O O . ARG A 1 92 ? 3.210 -9.184 11.129 1.00 95.25 92 ARG A O 1
ATOM 743 N N . GLN A 1 93 ? 2.556 -11.297 11.521 1.00 94.50 93 GLN A N 1
ATOM 744 C CA . GLN A 1 93 ? 3.077 -11.889 10.290 1.00 94.50 93 GLN A CA 1
ATOM 745 C C . GLN A 1 93 ? 2.090 -11.778 9.122 1.00 94.50 93 GLN A C 1
ATOM 747 O O . GLN A 1 93 ? 2.495 -11.903 7.970 1.00 94.50 93 GLN A O 1
ATOM 752 N N . SER A 1 94 ? 0.811 -11.556 9.422 1.00 94.62 94 SER A N 1
ATOM 753 C CA . SER A 1 94 ? -0.285 -11.459 8.456 1.00 94.62 94 SER A CA 1
ATOM 754 C C . SER A 1 94 ? -1.284 -10.385 8.894 1.00 94.62 94 SER A C 1
ATOM 756 O O . SER A 1 94 ? -2.474 -10.655 9.073 1.00 94.62 94 SER A O 1
ATOM 758 N N . SER A 1 95 ? -0.772 -9.185 9.163 1.00 97.06 95 SER A N 1
ATOM 759 C CA . SER A 1 95 ? -1.590 -8.042 9.556 1.00 97.06 95 SER A CA 1
ATOM 760 C C . SER A 1 95 ? -2.393 -7.529 8.365 1.00 97.06 95 SER A C 1
ATOM 762 O O . SER A 1 95 ? -2.050 -7.789 7.215 1.00 97.06 95 SER A O 1
ATOM 764 N N . ALA A 1 96 ? -3.474 -6.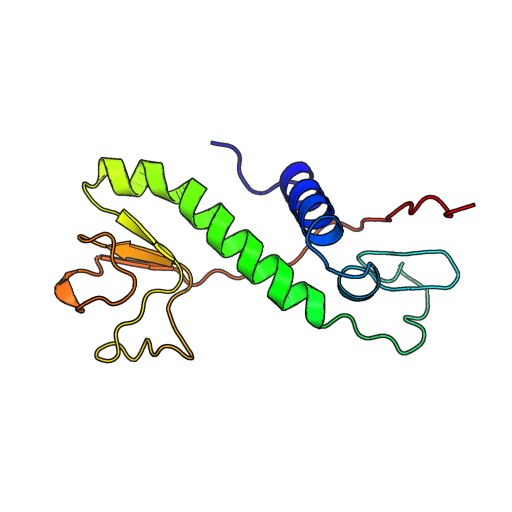801 8.636 1.00 97.44 96 ALA A N 1
ATOM 765 C CA . ALA A 1 96 ? -4.222 -6.147 7.572 1.00 97.44 96 ALA A CA 1
ATOM 766 C C . ALA A 1 96 ? -3.443 -4.945 7.026 1.00 97.44 96 ALA A C 1
ATOM 768 O O . ALA A 1 96 ? -2.939 -4.127 7.802 1.00 97.44 96 ALA A O 1
ATOM 769 N N . ASP A 1 97 ? -3.420 -4.797 5.703 1.00 97.88 97 ASP A N 1
ATOM 770 C CA . ASP A 1 97 ? -2.720 -3.719 4.997 1.00 97.88 97 ASP A CA 1
ATOM 771 C C . ASP A 1 97 ? -3.177 -2.328 5.478 1.00 97.88 97 ASP A C 1
ATOM 773 O O . ASP A 1 97 ? -2.374 -1.428 5.764 1.00 97.88 97 ASP A O 1
ATOM 777 N N . LEU A 1 98 ? -4.493 -2.161 5.630 1.00 98.44 98 LEU A N 1
ATOM 778 C CA . LEU A 1 98 ? -5.136 -0.964 6.163 1.00 98.44 98 LEU A CA 1
ATOM 779 C C . LEU A 1 98 ? -6.463 -1.333 6.836 1.00 98.44 98 LEU A C 1
ATOM 781 O O . LEU A 1 98 ? -7.164 -2.248 6.408 1.00 98.44 98 LEU A O 1
ATOM 785 N N . ALA A 1 99 ? -6.852 -0.579 7.858 1.00 98.56 99 ALA A N 1
ATOM 786 C CA . ALA A 1 99 ? -8.181 -0.654 8.447 1.00 98.56 99 ALA A CA 1
ATOM 787 C C . ALA A 1 99 ? -8.719 0.734 8.804 1.00 98.56 99 ALA A C 1
ATOM 789 O O . ALA A 1 99 ? -7.945 1.660 9.064 1.00 98.56 99 ALA A O 1
ATOM 790 N N . LEU A 1 100 ? -10.047 0.860 8.864 1.00 98.69 100 LEU A N 1
ATOM 791 C CA . LEU A 1 100 ? -10.694 1.967 9.567 1.00 98.69 100 LEU A CA 1
ATOM 792 C C . LEU A 1 100 ? -11.056 1.522 10.979 1.00 98.69 100 LEU A C 1
ATOM 794 O O . LEU A 1 100 ? -11.826 0.574 11.161 1.00 98.69 100 LEU A O 1
ATOM 798 N N . CYS A 1 101 ? -10.520 2.226 11.969 1.00 98.81 101 CYS A N 1
ATOM 799 C CA . CYS A 1 101 ? -10.634 1.864 13.374 1.00 98.81 101 CYS A CA 1
ATOM 800 C C . CYS A 1 101 ? -11.196 3.012 14.214 1.00 98.81 101 CYS A C 1
ATOM 802 O O . CYS A 1 101 ? -10.988 4.181 13.907 1.00 98.81 101 CYS A O 1
ATOM 804 N N . THR A 1 102 ? -11.851 2.702 15.329 1.00 98.62 102 THR A N 1
ATOM 805 C CA . THR A 1 102 ? -12.286 3.710 16.319 1.00 98.62 102 THR A CA 1
ATOM 806 C C . THR A 1 102 ? -11.135 4.260 17.162 1.00 98.62 102 THR A C 1
ATOM 808 O O . THR A 1 102 ? -11.297 5.269 17.840 1.00 98.62 102 THR A O 1
ATOM 811 N N . THR A 1 103 ? -9.964 3.616 17.131 1.00 98.38 103 THR A N 1
ATOM 812 C CA . THR A 1 103 ? -8.751 4.072 17.822 1.00 98.38 103 THR A CA 1
ATOM 813 C C . THR A 1 103 ? -7.573 4.132 16.855 1.00 98.38 103 THR A C 1
ATOM 815 O O . THR A 1 103 ? -7.502 3.344 15.914 1.00 98.38 103 THR A O 1
ATOM 818 N N . ASN A 1 104 ? -6.617 5.026 17.102 1.00 98.06 104 ASN A N 1
ATOM 819 C CA . ASN A 1 104 ? -5.423 5.190 16.269 1.00 98.06 104 ASN A CA 1
ATOM 820 C C . ASN A 1 104 ? -4.258 4.277 16.705 1.00 98.06 104 ASN A C 1
ATOM 822 O O . ASN A 1 104 ? -3.134 4.740 16.884 1.00 98.06 104 ASN A O 1
ATOM 826 N N . ASN A 1 105 ? -4.535 2.995 16.950 1.00 97.88 105 ASN A N 1
ATOM 827 C CA . ASN A 1 105 ? -3.540 2.011 17.387 1.00 97.88 105 ASN A CA 1
ATOM 828 C C . ASN A 1 105 ? -3.360 0.912 16.338 1.00 97.88 105 ASN A C 1
ATOM 830 O O . ASN A 1 105 ? -4.324 0.488 15.707 1.00 97.88 105 ASN A O 1
ATOM 834 N N . THR A 1 106 ? -2.141 0.400 16.186 1.00 97.69 106 THR A N 1
ATOM 835 C CA . THR A 1 106 ? -1.871 -0.731 15.283 1.00 97.69 106 THR A CA 1
ATOM 836 C C . THR A 1 106 ? -2.430 -2.044 15.830 1.00 97.69 106 THR A C 1
ATOM 838 O O . THR A 1 106 ? -3.012 -2.823 15.084 1.00 97.69 106 THR A O 1
ATOM 841 N N . VAL A 1 107 ? -2.282 -2.290 17.135 1.00 98.44 107 VAL A N 1
ATOM 842 C CA . VAL A 1 107 ? -2.899 -3.446 17.799 1.00 98.44 107 VAL A CA 1
ATOM 843 C C . VAL A 1 107 ? -4.321 -3.066 18.191 1.00 98.44 107 VAL A C 1
ATOM 845 O O . VAL A 1 107 ? -4.525 -2.096 18.924 1.00 98.44 107 VAL A O 1
ATOM 848 N N . GLN A 1 108 ? -5.296 -3.815 17.690 1.00 98.38 108 GLN A N 1
ATOM 849 C CA . GLN A 1 108 ? -6.716 -3.535 17.848 1.00 98.38 108 GLN A CA 1
ATOM 850 C C . GLN A 1 108 ? -7.445 -4.708 18.488 1.00 98.38 108 GLN A C 1
ATOM 852 O O . GLN A 1 108 ? -7.089 -5.871 18.301 1.00 98.38 108 GLN A O 1
ATOM 857 N N . LYS A 1 109 ? -8.520 -4.378 19.203 1.00 98.31 109 LYS A N 1
ATOM 858 C CA . LYS A 1 109 ? -9.563 -5.343 19.539 1.00 98.31 109 LYS A CA 1
ATOM 859 C C . LYS A 1 109 ? -10.577 -5.437 18.392 1.00 98.31 109 LYS A C 1
ATOM 861 O O . LYS A 1 109 ? -10.751 -4.427 17.695 1.00 98.31 109 LYS A O 1
ATOM 866 N N . PRO A 1 110 ? -11.274 -6.572 18.211 1.00 98.19 110 PRO A N 1
ATOM 867 C CA . PRO A 1 110 ? -12.233 -6.742 17.121 1.00 98.19 110 PRO A CA 1
ATOM 868 C C . PRO A 1 110 ? -13.284 -5.628 17.054 1.00 98.19 110 PRO A C 1
ATOM 870 O O . PRO A 1 110 ? -13.573 -5.115 15.976 1.00 98.19 110 PRO A O 1
ATOM 873 N N . GLU A 1 111 ? -13.804 -5.178 18.200 1.00 98.31 111 GLU A N 1
ATOM 874 C CA . GLU A 1 111 ? -14.845 -4.149 18.269 1.00 98.31 111 GLU A CA 1
ATOM 875 C C . GLU A 1 111 ? -14.409 -2.780 17.731 1.00 98.31 111 GLU A C 1
ATOM 877 O O . GLU A 1 111 ? -15.262 -1.970 17.351 1.00 98.31 111 GLU A O 1
ATOM 882 N N . ASN A 1 112 ? -13.103 -2.509 17.671 1.00 98.50 112 ASN A N 1
ATOM 883 C CA . ASN A 1 112 ? -12.581 -1.245 17.167 1.00 98.50 112 ASN A CA 1
ATOM 884 C C . ASN A 1 112 ? -12.450 -1.223 15.645 1.00 98.50 112 ASN A C 1
ATOM 886 O O . ASN A 1 112 ? -12.455 -0.137 15.068 1.00 98.50 112 ASN A O 1
ATOM 890 N N . ILE A 1 113 ? -12.342 -2.383 14.998 1.00 98.50 113 ILE A N 1
ATOM 891 C CA . ILE A 1 113 ? -12.149 -2.502 13.553 1.00 98.50 113 ILE A CA 1
ATOM 892 C C . ILE A 1 113 ? -13.514 -2.409 12.873 1.00 98.50 113 ILE A C 1
ATOM 894 O O . ILE A 1 113 ? -14.405 -3.219 13.121 1.00 98.50 113 ILE A O 1
ATOM 898 N N . LYS A 1 114 ? -13.699 -1.402 12.018 1.00 98.44 114 LYS A N 1
ATOM 899 C CA . LYS A 1 114 ? -14.962 -1.170 11.296 1.00 98.44 114 LYS A CA 1
ATOM 900 C C . LYS A 1 114 ? -14.898 -1.602 9.842 1.00 98.44 114 LYS A C 1
ATOM 902 O O . LYS A 1 114 ? -15.923 -1.957 9.268 1.00 98.44 114 LYS A O 1
ATOM 907 N N . LEU A 1 115 ? -13.704 -1.576 9.261 1.00 98.12 115 LEU A N 1
ATOM 908 C CA . LEU A 1 115 ? -13.455 -1.987 7.889 1.00 98.12 115 LEU A CA 1
ATOM 909 C C . LEU A 1 115 ? -12.001 -2.432 7.751 1.00 98.12 115 LEU A C 1
ATOM 911 O O . LEU A 1 115 ? -11.114 -1.771 8.286 1.00 98.12 115 LEU A O 1
ATOM 915 N N . LEU A 1 116 ? -11.776 -3.523 7.026 1.00 98.00 116 LEU A N 1
ATOM 916 C CA . LEU A 1 116 ? -10.457 -4.021 6.647 1.00 98.00 116 LEU A CA 1
ATOM 917 C C . LEU A 1 116 ? -10.277 -3.854 5.140 1.00 98.00 116 LEU A C 1
ATOM 919 O O . LEU A 1 116 ? -11.216 -4.081 4.376 1.00 98.00 116 LEU A O 1
ATOM 923 N N . PHE A 1 117 ? -9.069 -3.496 4.726 1.00 97.62 117 PHE A N 1
ATOM 924 C CA . PHE A 1 117 ? -8.668 -3.447 3.329 1.00 97.62 117 PHE A CA 1
ATOM 925 C C . PHE A 1 117 ? -7.498 -4.396 3.113 1.00 97.62 117 PHE A C 1
ATOM 927 O O . PHE A 1 117 ? -6.507 -4.334 3.838 1.00 97.62 117 PHE A O 1
ATOM 934 N N . GLU A 1 118 ? -7.618 -5.215 2.076 1.00 96.81 118 GLU A N 1
ATOM 935 C CA . GLU A 1 118 ? -6.497 -5.902 1.446 1.00 96.81 118 GLU A CA 1
ATOM 936 C C . GLU A 1 118 ? -6.116 -5.093 0.201 1.00 96.81 118 GLU A C 1
ATOM 938 O O . GLU A 1 118 ? -6.960 -4.820 -0.658 1.00 96.81 118 GLU A O 1
ATOM 943 N N . ILE A 1 119 ? -4.858 -4.682 0.102 1.00 95.75 119 ILE A N 1
ATOM 944 C CA . ILE A 1 119 ? -4.338 -3.792 -0.929 1.00 95.75 119 ILE A CA 1
ATOM 945 C C . ILE A 1 119 ? -3.333 -4.577 -1.771 1.00 95.75 119 ILE A C 1
ATOM 947 O O . ILE A 1 119 ? -2.262 -4.979 -1.324 1.00 95.75 119 ILE A O 1
ATOM 951 N N . LYS A 1 120 ? -3.662 -4.772 -3.049 1.00 92.06 120 LYS A N 1
ATOM 952 C CA . LYS A 1 120 ? -2.759 -5.379 -4.034 1.00 92.06 120 LYS A CA 1
ATOM 953 C C . LYS A 1 120 ? -2.474 -4.388 -5.143 1.00 92.06 120 LYS A C 1
ATOM 955 O O . LYS A 1 120 ? -3.398 -3.805 -5.703 1.00 92.06 120 LYS A O 1
ATOM 960 N N . MET A 1 121 ? -1.196 -4.228 -5.472 1.00 89.81 121 MET A N 1
ATOM 961 C CA . MET A 1 121 ? -0.764 -3.348 -6.550 1.00 89.81 121 MET A CA 1
ATOM 962 C C . MET A 1 121 ? 0.466 -3.894 -7.264 1.00 89.81 121 MET A C 1
ATOM 964 O O . MET A 1 121 ? 1.313 -4.564 -6.672 1.00 89.81 121 MET A O 1
ATOM 968 N N . SER A 1 122 ? 0.568 -3.558 -8.543 1.00 86.94 122 SER A N 1
ATOM 969 C CA . SER A 1 122 ? 1.766 -3.713 -9.358 1.00 86.94 122 SER A CA 1
ATOM 970 C C . SER A 1 122 ? 1.993 -2.428 -10.142 1.00 86.94 122 SER A C 1
ATOM 972 O O . SER A 1 122 ? 1.039 -1.707 -10.415 1.00 86.94 122 SER A O 1
ATOM 974 N N . VAL A 1 123 ? 3.233 -2.179 -10.567 1.00 90.94 123 VAL A N 1
ATOM 975 C CA . VAL A 1 123 ? 3.498 -1.154 -11.587 1.00 90.94 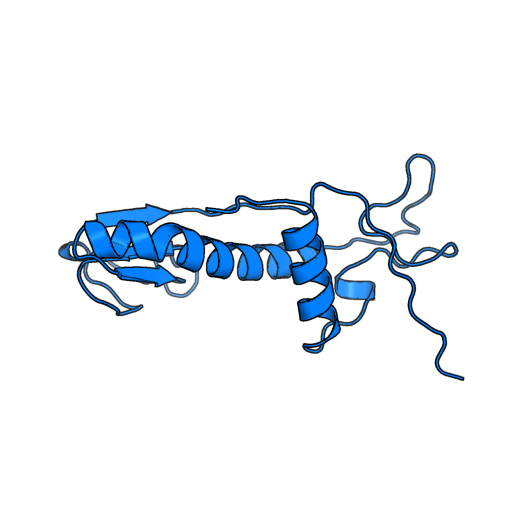123 VAL A CA 1
ATOM 976 C C . VAL A 1 123 ? 2.690 -1.531 -12.832 1.00 90.94 123 VAL A C 1
ATOM 978 O O . VAL A 1 123 ? 2.603 -2.714 -13.157 1.00 90.94 123 VAL A O 1
ATOM 981 N N . VAL A 1 124 ? 2.070 -0.578 -13.520 1.00 89.75 124 VAL A N 1
ATOM 982 C CA . VAL A 1 124 ? 1.310 -0.884 -14.751 1.00 89.75 124 VAL A CA 1
ATOM 983 C C . VAL A 1 124 ? 1.912 -0.255 -16.000 1.00 89.75 124 VAL A C 1
ATOM 985 O O . VAL A 1 124 ? 1.636 -0.707 -17.111 1.00 89.75 124 VAL A O 1
ATOM 988 N N . SER A 1 125 ? 2.784 0.738 -15.830 1.00 90.31 125 SER A N 1
ATOM 989 C CA . SER A 1 125 ? 3.486 1.388 -16.934 1.00 90.31 125 SER A CA 1
ATOM 990 C C . SER A 1 125 ? 4.914 0.858 -17.113 1.00 90.31 125 SER A C 1
ATOM 992 O O . SER A 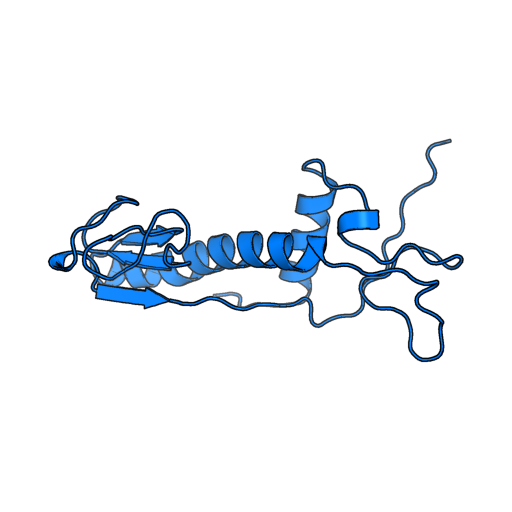1 125 ? 5.575 0.409 -16.173 1.00 90.31 125 SER A O 1
ATOM 994 N N . ASN A 1 126 ? 5.427 0.912 -18.346 1.00 88.88 126 ASN A N 1
ATOM 995 C CA . ASN A 1 126 ? 6.805 0.519 -18.633 1.00 88.88 126 ASN A CA 1
ATOM 996 C C . ASN A 1 126 ? 7.749 1.727 -18.573 1.00 88.88 126 ASN A C 1
ATOM 998 O O . ASN A 1 126 ? 7.783 2.544 -19.492 1.00 88.88 126 ASN A O 1
ATOM 1002 N N . TYR A 1 127 ? 8.524 1.817 -17.495 1.00 92.75 127 TYR A N 1
ATOM 1003 C CA . TYR A 1 127 ? 9.500 2.880 -17.268 1.00 92.75 127 TYR A CA 1
ATOM 1004 C C . TYR A 1 127 ? 10.913 2.458 -17.653 1.00 92.75 127 TYR A C 1
ATOM 1006 O O . TYR A 1 127 ? 11.304 1.303 -17.487 1.00 92.75 127 TYR A O 1
ATOM 1014 N N . LYS A 1 128 ? 11.705 3.435 -18.089 1.00 91.31 128 LYS A N 1
ATOM 1015 C CA . LYS A 1 128 ? 13.157 3.330 -18.227 1.00 91.31 128 LYS A CA 1
ATOM 1016 C C . LYS A 1 128 ? 13.798 4.363 -17.313 1.00 91.31 128 LYS A C 1
ATOM 1018 O O . LYS A 1 128 ? 13.413 5.530 -17.366 1.00 91.31 128 LYS A O 1
ATOM 1023 N N . VAL A 1 129 ? 14.778 3.958 -16.508 1.00 87.06 129 VAL A N 1
ATOM 1024 C CA . VAL A 1 129 ? 15.542 4.909 -15.689 1.00 87.06 129 VAL A CA 1
ATOM 1025 C C . VAL A 1 129 ? 16.845 5.286 -16.387 1.00 87.06 129 VAL A C 1
ATOM 1027 O O . VAL A 1 129 ? 17.580 4.443 -16.906 1.00 87.06 129 VAL A O 1
ATOM 1030 N N . HIS A 1 130 ? 17.126 6.586 -16.404 1.00 85.19 130 HIS A N 1
ATOM 1031 C CA . HIS A 1 130 ? 18.381 7.145 -16.880 1.00 85.19 130 HIS A CA 1
ATOM 1032 C C . HIS A 1 130 ? 19.238 7.493 -15.670 1.00 85.19 130 HIS A C 1
ATOM 1034 O O . HIS A 1 130 ? 19.073 8.550 -15.070 1.00 85.19 130 HIS A O 1
ATOM 1040 N N . ILE A 1 131 ? 20.129 6.581 -15.294 1.00 73.44 131 ILE A N 1
ATOM 1041 C CA . ILE A 1 131 ? 21.087 6.824 -14.216 1.00 73.44 131 ILE A CA 1
ATOM 1042 C C . ILE A 1 131 ? 22.276 7.565 -14.833 1.00 73.44 131 ILE A C 1
ATOM 1044 O O . ILE A 1 131 ? 22.916 7.012 -15.735 1.00 73.44 131 ILE A O 1
ATOM 1048 N N . PRO A 1 132 ? 22.575 8.807 -14.412 1.00 65.94 132 PRO A N 1
ATOM 1049 C CA . PRO A 1 132 ? 23.785 9.484 -14.851 1.00 65.94 132 PRO A CA 1
ATOM 1050 C C . PRO A 1 132 ? 24.985 8.630 -14.439 1.00 65.94 132 PRO A C 1
ATOM 1052 O O . PRO A 1 132 ? 25.077 8.218 -13.282 1.00 65.94 132 PRO A O 1
ATOM 1055 N N . LYS A 1 133 ? 25.901 8.343 -15.371 1.00 56.09 133 LYS A N 1
ATOM 1056 C CA . LYS A 1 133 ? 27.178 7.725 -14.999 1.00 56.09 133 LYS A CA 1
ATOM 1057 C C . LYS A 1 133 ? 27.870 8.665 -14.010 1.00 56.09 133 LYS A C 1
ATOM 1059 O O . LYS A 1 133 ? 28.045 9.839 -14.327 1.00 56.09 133 LYS A O 1
ATOM 1064 N N . GLN A 1 134 ? 28.227 8.166 -12.827 1.00 54.84 134 GLN A N 1
ATOM 1065 C CA . GLN A 1 134 ? 29.200 8.852 -11.981 1.00 54.84 134 GLN A CA 1
ATOM 1066 C C . GLN A 1 134 ? 30.517 8.869 -12.767 1.00 54.84 134 GLN A C 1
ATOM 1068 O O . GLN A 1 134 ? 31.047 7.805 -13.091 1.00 54.84 134 GLN A O 1
ATOM 1073 N N . CYS A 1 135 ? 30.943 10.064 -13.177 1.00 38.75 135 CYS A N 1
ATOM 1074 C CA . CYS A 1 135 ? 32.282 10.311 -13.705 1.00 38.75 135 CYS A CA 1
ATOM 1075 C C . CYS A 1 135 ? 33.291 10.345 -12.559 1.00 38.75 135 CYS A C 1
ATOM 1077 O O . CYS A 1 135 ? 32.924 10.881 -11.487 1.00 38.75 135 CYS A O 1
#

Foldseek 3Di:
DDDDDPVLVVVLVVVCVVPDHDLVLQFQQDPVATKNDQPPPDDSVPDDNPNNQVSVLLSVLVVVQVVCQVVLVVVCWHKEAQAAEVVVVQHSVRHFRIFTFNDHDSYDYPVGTPGTDDDGDDDDDMDGDDDPPDD

pLDDT: mean 91.13, std 9.55, range [38.75, 98.81]

Secondary structure (DSSP, 8-state):
-PPS-HHHHHHHHHHHHHTT--HHHHSEEETTEEESSPPTTS--TT----HHHHHHHHHHHHHHHHHHHHHHHHTT-EEEEEEBBGGGTB-TTS-EEEEEESSS-SB--GGGEEEEE-------S--EE-PPP--

Radius of gyration: 18.24 Å; chains: 1; bounding box: 49×28×47 Å

Sequence (135 aa):
MIFWNNDTEIQFFTEALKNFVSPEQLFYNLKSGYFAYVPKGSDAEGQTLQSRNSLIGQFTEKWSKTLFEPIAKELGLFAVNSVVCDELGLSRQSSADLALCTTNNTVQKPENIKLLFEIKMSVVSNYKVHIPKQC